Protein AF-A0A924NG19-F1 (afdb_monomer_lite)

Radius of gyration: 14.8 Å; chains: 1; bounding box: 31×20×41 Å

Secondary structure (DSSP, 8-state):
--HHHHHHHHHHHHHHHHHHHHHHHHHHHHHH--SHHHHHHHHHHHHHHTTT--HHHHHHHHHHHHHHHH-

Foldseek 3Di:
DDPVVVVVVVVVVVVVVLVVVLVVVLVVCCVVVVDLVSLQVQLVVLCVQLPPDDPVSVVSSNSNSVVSNVD

pLDDT: mean 94.43, std 4.15, range [75.94, 97.69]

Sequence (71 aa):
MSDQERMIALEREVIDTRNASVELIVGWLVHNQATPAARRVAAEWFEGAAVGAEIATARLARLVGAALRAA

Structure (mmCIF, N/CA/C/O backbone):
data_AF-A0A924NG19-F1
#
_entry.id   AF-A0A924NG19-F1
#
loop_
_atom_site.group_PDB
_atom_site.id
_atom_site.type_symbol
_atom_site.label_atom_id
_atom_site.label_alt_id
_atom_site.label_comp_id
_atom_site.label_asym_id
_atom_site.label_entity_id
_atom_site.label_seq_id
_atom_site.pdbx_PDB_ins_code
_atom_site.Cartn_x
_atom_site.Cartn_y
_atom_site.Cartn_z
_atom_site.occupancy
_atom_site.B_iso_or_equiv
_atom_site.auth_seq_id
_atom_site.auth_comp_id
_atom_site.auth_asym_id
_atom_site.auth_atom_id
_atom_site.pdbx_PDB_model_num
ATOM 1 N N . MET A 1 1 ? -13.161 -5.456 29.024 1.00 75.94 1 MET A N 1
ATOM 2 C CA . MET A 1 1 ? -12.657 -4.437 28.091 1.00 75.94 1 MET A CA 1
ATOM 3 C C . MET A 1 1 ? -13.730 -3.372 27.971 1.00 75.94 1 MET A C 1
ATOM 5 O O . MET A 1 1 ? -14.877 -3.736 27.734 1.00 75.94 1 MET A O 1
ATOM 9 N N . SER A 1 2 ? -13.397 -2.116 28.240 1.00 96.19 2 SER A N 1
ATOM 10 C CA . SER A 1 2 ? -14.312 -0.983 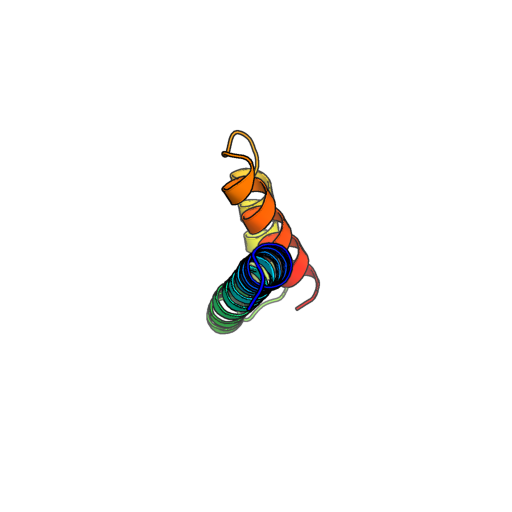28.086 1.00 96.19 2 SER A CA 1
ATOM 11 C C . SER A 1 2 ? -14.536 -0.652 26.608 1.00 96.19 2 SER A C 1
ATOM 13 O O . SER A 1 2 ? -13.750 -1.055 25.745 1.00 96.19 2 SER A O 1
ATOM 15 N 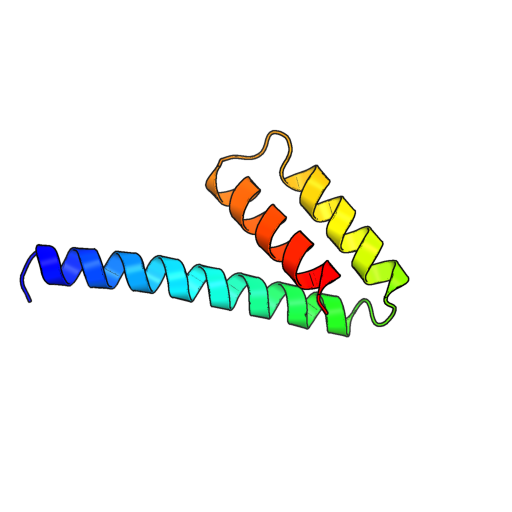N . ASP A 1 3 ? -15.583 0.115 26.307 1.00 96.62 3 ASP A N 1
ATOM 16 C CA . ASP A 1 3 ? -15.845 0.587 24.941 1.00 96.62 3 ASP A CA 1
ATOM 17 C C . ASP A 1 3 ? -14.688 1.438 24.399 1.00 96.62 3 ASP A C 1
ATOM 19 O O . ASP A 1 3 ? -14.328 1.331 23.227 1.00 96.62 3 ASP A O 1
ATOM 23 N N . GLN A 1 4 ? -14.038 2.217 25.269 1.00 96.25 4 GLN A N 1
ATOM 24 C CA . GLN A 1 4 ? -12.855 2.998 24.915 1.00 96.25 4 GLN A CA 1
ATOM 25 C C . GLN A 1 4 ? -11.662 2.096 24.564 1.00 96.25 4 GLN A C 1
ATOM 27 O O . GLN A 1 4 ? -11.002 2.318 23.552 1.00 96.25 4 GLN A O 1
ATOM 32 N N . GLU A 1 5 ? -11.400 1.055 25.359 1.00 96.88 5 GLU A N 1
ATOM 33 C CA . GLU A 1 5 ? -10.340 0.081 25.066 1.00 96.88 5 GLU A CA 1
ATOM 34 C C . GLU A 1 5 ? -10.612 -0.670 23.755 1.00 96.88 5 GLU A C 1
ATOM 36 O O . GLU A 1 5 ? -9.694 -0.892 22.966 1.00 96.88 5 GLU A O 1
ATOM 41 N N . ARG A 1 6 ? -11.880 -1.006 23.485 1.00 96.56 6 ARG A N 1
ATOM 42 C CA . ARG A 1 6 ? -12.299 -1.640 22.231 1.00 96.56 6 ARG A CA 1
ATOM 43 C C . ARG A 1 6 ? -12.082 -0.727 21.025 1.00 96.56 6 ARG A C 1
ATOM 45 O O . ARG A 1 6 ? -11.593 -1.192 20.001 1.00 96.56 6 ARG A O 1
ATOM 52 N N . MET A 1 7 ? -12.433 0.552 21.140 1.00 96.44 7 MET A N 1
ATOM 53 C CA . MET A 1 7 ? -12.239 1.537 20.074 1.00 96.44 7 MET A CA 1
ATOM 54 C C . MET A 1 7 ? -10.752 1.714 19.744 1.00 96.44 7 MET A C 1
ATOM 56 O O . MET A 1 7 ? -10.376 1.633 18.579 1.00 96.44 7 MET A O 1
ATOM 60 N N . ILE A 1 8 ? -9.897 1.837 20.765 1.00 97.12 8 ILE A N 1
ATOM 61 C CA . ILE A 1 8 ? -8.438 1.925 20.587 1.00 97.12 8 ILE A CA 1
ATOM 62 C C . ILE A 1 8 ? -7.884 0.663 19.911 1.00 97.12 8 ILE A C 1
ATOM 64 O O . ILE A 1 8 ? -7.013 0.757 19.045 1.00 97.12 8 ILE A O 1
ATOM 68 N N . ALA A 1 9 ? -8.370 -0.523 20.290 1.00 97.12 9 ALA A N 1
ATOM 69 C CA . ALA A 1 9 ? -7.947 -1.776 19.668 1.00 97.12 9 ALA A CA 1
ATOM 70 C C . ALA A 1 9 ? -8.298 -1.819 18.171 1.00 97.12 9 ALA A C 1
ATOM 72 O O . ALA A 1 9 ? -7.444 -2.163 17.358 1.00 97.12 9 ALA A O 1
ATOM 73 N N . LEU A 1 10 ? -9.511 -1.395 17.804 1.00 97.31 10 LEU A N 1
ATOM 74 C CA . LEU A 1 10 ? -9.948 -1.330 16.406 1.00 97.31 10 LEU A CA 1
ATOM 75 C C . LEU A 1 10 ? -9.139 -0.311 15.591 1.00 97.31 10 LEU A C 1
ATOM 77 O O . LEU A 1 10 ? -8.763 -0.587 14.454 1.00 97.31 10 LEU A O 1
ATOM 81 N N . GLU A 1 11 ? -8.831 0.857 16.158 1.00 96.75 11 GLU A N 1
ATOM 82 C CA . GLU A 1 11 ? -7.985 1.853 15.487 1.00 96.75 11 GLU A CA 1
ATOM 83 C C . GLU A 1 11 ? -6.579 1.313 15.204 1.00 96.75 11 GLU A C 1
ATOM 85 O O . GLU A 1 11 ? -6.051 1.511 14.106 1.00 96.75 11 GLU A O 1
ATOM 90 N N . ARG A 1 12 ? -5.990 0.592 16.168 1.00 97.31 12 ARG A N 1
ATOM 91 C CA . ARG A 1 12 ? -4.696 -0.083 15.993 1.00 97.31 12 ARG A CA 1
ATOM 92 C C . ARG A 1 12 ? -4.765 -1.147 14.908 1.00 97.31 12 ARG A C 1
ATOM 94 O O . ARG A 1 12 ? -3.944 -1.119 14.002 1.00 97.31 12 ARG A O 1
ATOM 101 N N . GLU A 1 13 ? -5.784 -2.000 14.932 1.00 97.19 13 GLU A N 1
ATOM 102 C CA . GLU A 1 13 ? -5.975 -3.048 13.925 1.00 97.19 13 GLU A CA 1
ATOM 103 C C . GLU A 1 13 ? -6.079 -2.471 12.503 1.00 97.19 13 GLU A C 1
ATOM 105 O O . GLU A 1 13 ? -5.478 -2.997 11.564 1.00 97.19 13 GLU A O 1
ATOM 110 N N . VAL A 1 14 ? -6.772 -1.340 12.328 1.00 94.75 14 VAL A N 1
ATOM 111 C CA . VAL A 1 14 ? -6.860 -0.640 11.035 1.00 94.75 14 VAL A CA 1
ATOM 112 C C . VAL A 1 14 ? -5.502 -0.090 10.585 1.00 94.75 14 VAL A C 1
ATOM 114 O O . VAL A 1 14 ? -5.202 -0.085 9.386 1.00 94.75 14 VAL A O 1
ATOM 117 N N . ILE A 1 15 ? -4.680 0.407 11.512 1.00 94.56 15 ILE A N 1
ATOM 118 C CA . ILE A 1 15 ? -3.322 0.880 11.209 1.00 94.56 15 ILE A CA 1
ATOM 119 C C . ILE A 1 15 ? -2.427 -0.301 10.825 1.00 94.56 15 ILE A C 1
ATOM 121 O O . ILE A 1 15 ? -1.775 -0.249 9.782 1.00 94.56 15 ILE A O 1
ATOM 125 N N . ASP A 1 16 ? -2.450 -1.373 11.609 1.00 97.00 16 ASP A N 1
ATOM 126 C CA . ASP A 1 16 ? -1.628 -2.563 11.392 1.00 97.00 16 ASP A CA 1
ATOM 127 C C . ASP A 1 16 ? -1.982 -3.239 10.065 1.00 97.00 16 ASP A C 1
ATOM 129 O O . ASP A 1 16 ? -1.101 -3.528 9.256 1.00 97.00 16 ASP A O 1
ATOM 133 N N . THR A 1 17 ? -3.277 -3.377 9.769 1.00 96.19 17 THR A N 1
ATOM 134 C CA . THR A 1 17 ? -3.765 -3.917 8.492 1.00 96.19 17 THR A CA 1
ATOM 135 C C . THR A 1 17 ? -3.291 -3.077 7.308 1.00 96.19 17 THR A C 1
ATOM 137 O O . THR A 1 17 ? -2.893 -3.613 6.271 1.00 96.19 17 THR A O 1
ATOM 140 N N . ARG A 1 18 ? -3.297 -1.745 7.444 1.00 95.38 18 ARG A N 1
ATOM 141 C CA . ARG A 1 18 ? -2.813 -0.837 6.396 1.00 95.38 18 ARG A CA 1
ATOM 142 C C . ARG A 1 18 ? -1.314 -0.997 6.172 1.00 95.38 18 ARG A C 1
ATOM 144 O O . ARG A 1 18 ? -0.894 -1.066 5.020 1.00 95.38 18 ARG A O 1
ATOM 151 N N . ASN A 1 19 ? -0.530 -1.076 7.245 1.00 95.31 19 ASN A N 1
ATOM 152 C CA . ASN A 1 19 ? 0.916 -1.269 7.165 1.00 95.31 19 ASN A CA 1
ATOM 153 C C . ASN A 1 19 ? 1.253 -2.612 6.505 1.00 95.31 19 ASN A C 1
ATOM 155 O O . ASN A 1 19 ? 2.006 -2.632 5.534 1.00 95.31 19 ASN A O 1
ATOM 159 N N . ALA A 1 20 ? 0.613 -3.699 6.946 1.00 97.50 20 ALA A N 1
ATOM 160 C CA . ALA A 1 20 ? 0.774 -5.026 6.356 1.00 97.50 20 ALA A CA 1
ATOM 161 C C . ALA A 1 20 ? 0.382 -5.051 4.870 1.00 97.50 20 ALA A C 1
ATOM 163 O O . ALA A 1 20 ? 1.069 -5.652 4.049 1.00 97.50 20 ALA A O 1
ATOM 164 N N . SER A 1 21 ? -0.692 -4.348 4.493 1.00 96.75 21 SER A N 1
ATOM 165 C CA . SER A 1 21 ? -1.109 -4.237 3.090 1.00 96.75 21 SER A CA 1
ATOM 166 C C . SER A 1 21 ? -0.045 -3.548 2.235 1.00 96.75 21 SER A C 1
ATOM 168 O O . SER A 1 21 ? 0.276 -4.030 1.151 1.00 96.75 21 SER A O 1
ATOM 170 N N . VAL A 1 22 ? 0.525 -2.437 2.714 1.00 97.06 22 VAL A N 1
ATOM 171 C CA . VAL A 1 22 ? 1.602 -1.734 2.001 1.00 97.06 22 VAL A CA 1
ATOM 172 C C . VAL A 1 22 ? 2.831 -2.631 1.875 1.00 97.06 22 VAL A C 1
ATOM 174 O O . VAL A 1 22 ? 3.368 -2.750 0.779 1.00 97.06 22 VAL A O 1
ATOM 177 N N . GLU A 1 23 ? 3.244 -3.295 2.954 1.00 96.69 23 GLU A N 1
ATOM 178 C CA . GLU A 1 23 ? 4.395 -4.202 2.950 1.00 96.69 23 GLU A CA 1
ATOM 179 C C . GLU A 1 23 ? 4.224 -5.345 1.942 1.00 96.69 23 GLU A C 1
ATOM 181 O O . GLU A 1 23 ? 5.118 -5.585 1.131 1.00 96.69 23 GLU A O 1
ATOM 186 N N . LEU A 1 24 ? 3.056 -5.996 1.919 1.00 97.19 24 LEU A N 1
ATOM 187 C CA . LEU A 1 24 ? 2.760 -7.074 0.973 1.00 97.19 24 LEU A CA 1
ATOM 188 C C . LEU A 1 24 ? 2.780 -6.591 -0.480 1.00 97.19 24 LEU A C 1
ATOM 190 O O . LEU A 1 24 ? 3.395 -7.231 -1.337 1.00 97.19 24 LEU A O 1
ATOM 194 N N . ILE A 1 25 ? 2.133 -5.457 -0.768 1.00 95.25 25 ILE A N 1
ATOM 195 C CA . ILE A 1 25 ? 2.078 -4.898 -2.125 1.00 95.25 25 ILE A CA 1
ATOM 196 C C . ILE A 1 25 ? 3.480 -4.494 -2.589 1.00 95.25 25 ILE A C 1
ATOM 198 O O . ILE A 1 25 ? 3.883 -4.831 -3.703 1.00 95.25 25 ILE A O 1
ATOM 202 N N . VAL A 1 26 ? 4.241 -3.800 -1.740 1.00 94.44 26 VAL A N 1
ATOM 203 C CA . VAL A 1 26 ? 5.603 -3.358 -2.057 1.00 94.44 26 VAL A CA 1
ATOM 204 C C . VAL A 1 26 ? 6.529 -4.553 -2.222 1.00 94.44 26 VAL A C 1
ATOM 206 O O . VAL A 1 26 ? 7.260 -4.596 -3.204 1.00 94.44 26 VAL A O 1
ATOM 209 N N . GLY A 1 27 ? 6.474 -5.547 -1.333 1.00 93.81 27 GLY A N 1
ATOM 210 C CA . GLY A 1 27 ? 7.281 -6.762 -1.434 1.00 93.81 27 GLY A CA 1
ATOM 211 C C . GLY A 1 27 ? 7.023 -7.514 -2.739 1.00 93.81 27 GLY A C 1
ATOM 212 O O . GLY A 1 27 ? 7.965 -7.876 -3.448 1.00 93.81 27 GLY A O 1
ATOM 213 N N . TRP A 1 28 ? 5.751 -7.669 -3.117 1.00 93.94 28 TRP A N 1
ATOM 214 C CA . TRP A 1 28 ? 5.380 -8.279 -4.392 1.00 93.94 28 TRP A CA 1
ATOM 215 C C . TRP A 1 28 ? 5.876 -7.460 -5.592 1.00 93.94 28 TRP A C 1
ATOM 217 O O . TRP A 1 28 ? 6.447 -8.019 -6.532 1.00 93.94 28 TRP A O 1
ATOM 227 N N . LEU A 1 29 ? 5.722 -6.134 -5.566 1.00 93.12 29 LEU A N 1
ATOM 228 C CA . LEU A 1 29 ? 6.178 -5.262 -6.650 1.00 93.12 29 LEU A CA 1
ATOM 229 C C . LEU A 1 29 ? 7.696 -5.208 -6.760 1.00 93.12 29 LEU A C 1
ATOM 231 O O . LEU A 1 29 ? 8.206 -5.269 -7.866 1.00 93.12 29 LEU A O 1
ATOM 235 N N . VAL A 1 30 ? 8.429 -5.140 -5.654 1.00 89.94 30 VAL A N 1
ATOM 236 C CA . VAL A 1 30 ? 9.898 -5.150 -5.635 1.00 89.94 30 VAL A CA 1
ATOM 237 C C . VAL A 1 30 ? 10.441 -6.462 -6.196 1.00 89.94 30 VAL A C 1
ATOM 239 O O . VAL A 1 30 ? 11.425 -6.443 -6.938 1.00 89.94 30 VAL A O 1
ATOM 242 N N . HIS A 1 31 ? 9.779 -7.583 -5.895 1.00 91.62 31 HIS A N 1
ATOM 243 C CA . HIS A 1 31 ? 10.120 -8.889 -6.452 1.00 91.62 31 HIS A CA 1
ATOM 244 C C . HIS A 1 31 ? 9.913 -8.945 -7.977 1.00 91.62 31 HIS A C 1
ATOM 246 O O . HIS A 1 31 ? 10.785 -9.426 -8.695 1.00 91.62 31 HIS A O 1
ATOM 252 N N . ASN A 1 32 ? 8.791 -8.420 -8.485 1.00 88.31 32 ASN A N 1
ATOM 253 C CA . ASN A 1 32 ? 8.456 -8.459 -9.918 1.00 88.31 32 ASN A CA 1
ATOM 254 C C . ASN A 1 32 ? 9.099 -7.321 -10.737 1.00 88.31 32 ASN A C 1
ATOM 256 O O . ASN A 1 32 ? 9.349 -7.464 -11.931 1.00 88.31 32 ASN A O 1
ATOM 260 N N . GLN A 1 33 ? 9.377 -6.183 -10.106 1.00 83.69 33 GLN A N 1
ATOM 261 C CA . GLN A 1 33 ? 9.975 -4.985 -10.688 1.00 83.69 33 GLN A CA 1
ATOM 262 C C . GLN A 1 33 ? 11.342 -4.735 -10.052 1.00 83.69 33 GLN A C 1
ATOM 264 O O . GLN A 1 33 ? 11.552 -3.830 -9.239 1.00 83.69 33 GLN A O 1
ATOM 269 N N . ALA A 1 34 ? 12.301 -5.569 -10.451 1.00 77.06 34 ALA A N 1
ATOM 270 C CA . ALA A 1 34 ? 13.632 -5.598 -9.856 1.00 77.06 34 ALA A CA 1
ATOM 271 C C . ALA A 1 34 ? 14.445 -4.308 -10.069 1.00 77.06 34 ALA A C 1
ATOM 273 O O . ALA A 1 34 ? 15.411 -4.076 -9.344 1.00 77.06 34 ALA A O 1
ATOM 274 N N . THR A 1 35 ? 14.082 -3.460 -11.041 1.00 90.19 35 THR A N 1
ATOM 275 C CA . THR A 1 35 ? 14.855 -2.251 -11.351 1.00 90.19 35 THR A CA 1
ATOM 276 C C . THR A 1 35 ? 14.283 -1.002 -10.671 1.00 90.19 35 THR A C 1
ATOM 278 O O . THR A 1 35 ? 13.064 -0.810 -10.649 1.00 90.19 35 THR A O 1
ATOM 281 N N . PRO A 1 36 ? 15.142 -0.072 -10.211 1.00 89.12 36 PRO A N 1
ATOM 282 C CA . PRO A 1 36 ? 14.694 1.216 -9.673 1.00 89.12 36 PRO A CA 1
ATOM 283 C C . PRO A 1 36 ? 13.875 2.055 -10.666 1.00 89.12 36 PRO A C 1
ATOM 285 O O . PRO A 1 36 ? 13.051 2.876 -10.273 1.00 89.12 36 PRO A O 1
ATOM 288 N N . ALA A 1 37 ? 14.100 1.885 -11.973 1.00 92.06 37 ALA A N 1
ATOM 289 C CA . ALA A 1 37 ? 13.317 2.566 -13.001 1.00 92.06 37 ALA A CA 1
ATOM 290 C C . ALA A 1 37 ? 11.873 2.049 -13.045 1.00 92.06 37 ALA A C 1
ATOM 292 O O . ALA A 1 37 ? 10.946 2.853 -13.035 1.00 92.06 37 ALA A O 1
ATOM 293 N N . ALA A 1 38 ? 11.682 0.726 -13.021 1.00 91.12 38 ALA A N 1
ATOM 294 C CA . ALA A 1 38 ? 10.351 0.129 -13.002 1.00 91.12 38 ALA A CA 1
ATOM 295 C C . ALA A 1 38 ? 9.577 0.539 -11.737 1.00 91.12 38 ALA A C 1
ATOM 297 O O . ALA A 1 38 ? 8.457 1.033 -11.842 1.00 91.12 38 ALA A O 1
ATOM 298 N N . ARG A 1 39 ? 10.219 0.486 -10.560 1.00 92.62 39 ARG A N 1
ATOM 299 C CA . ARG A 1 39 ? 9.596 0.906 -9.290 1.00 92.62 39 ARG A CA 1
ATOM 300 C C . ARG A 1 39 ? 9.136 2.363 -9.295 1.00 92.62 39 ARG A C 1
ATOM 302 O O . ARG A 1 39 ? 8.072 2.659 -8.759 1.00 92.62 39 ARG A O 1
ATOM 309 N N . ARG A 1 40 ? 9.891 3.268 -9.931 1.00 93.56 40 ARG A N 1
ATOM 310 C CA . ARG A 1 40 ? 9.470 4.670 -10.112 1.00 93.56 40 ARG A CA 1
ATOM 311 C C . ARG A 1 40 ? 8.218 4.788 -10.978 1.00 93.56 40 ARG A C 1
ATOM 313 O O . ARG A 1 40 ? 7.296 5.493 -10.587 1.00 93.56 40 ARG A O 1
ATOM 320 N N . VAL A 1 41 ? 8.149 4.049 -12.085 1.00 95.12 41 VAL A N 1
ATOM 321 C CA . VAL A 1 41 ? 6.947 4.013 -12.935 1.00 95.12 41 VAL A CA 1
ATOM 322 C C . VAL A 1 41 ? 5.752 3.455 -12.159 1.00 95.12 41 VAL A C 1
ATOM 324 O O . VAL A 1 41 ? 4.671 4.034 -12.202 1.00 95.12 41 VAL A O 1
ATOM 327 N N . ALA A 1 42 ? 5.935 2.377 -11.392 1.00 94.62 42 ALA A N 1
ATOM 328 C CA . ALA A 1 42 ? 4.876 1.851 -10.533 1.00 94.62 42 ALA A CA 1
ATOM 329 C C . ALA A 1 42 ? 4.423 2.879 -9.482 1.00 94.62 42 ALA A C 1
ATOM 331 O O . ALA A 1 42 ? 3.225 3.040 -9.262 1.00 94.62 42 ALA A O 1
ATOM 332 N N . ALA A 1 43 ? 5.352 3.617 -8.870 1.00 95.81 43 ALA A N 1
ATOM 333 C CA . ALA A 1 43 ? 5.011 4.676 -7.926 1.00 95.81 43 ALA A CA 1
ATOM 334 C C . ALA A 1 43 ? 4.163 5.787 -8.569 1.00 95.81 43 ALA A C 1
ATOM 336 O O . ALA A 1 43 ? 3.168 6.206 -7.982 1.00 95.81 43 ALA A O 1
ATOM 337 N N . GLU A 1 44 ? 4.511 6.228 -9.780 1.00 96.31 44 GLU A N 1
ATOM 338 C CA . GLU A 1 44 ? 3.728 7.211 -10.544 1.00 96.31 44 GLU A CA 1
ATOM 339 C C . GLU A 1 44 ? 2.328 6.688 -10.890 1.00 96.31 44 GLU A C 1
ATOM 341 O O . GLU A 1 44 ? 1.345 7.422 -10.780 1.00 96.31 44 GLU A O 1
ATOM 346 N N . TRP A 1 45 ? 2.213 5.403 -11.236 1.00 96.25 45 TRP A N 1
ATOM 347 C CA . TRP A 1 45 ? 0.920 4.752 -11.455 1.00 96.25 45 TRP A CA 1
ATOM 348 C C . TRP A 1 45 ? 0.032 4.795 -10.212 1.00 96.25 45 TRP A C 1
ATOM 350 O O . TRP A 1 45 ? -1.156 5.096 -10.323 1.00 96.25 45 TRP A O 1
ATOM 360 N N . PHE A 1 46 ? 0.589 4.540 -9.026 1.00 96.81 46 PHE A N 1
ATOM 361 C CA . PHE A 1 46 ? -0.166 4.630 -7.775 1.00 96.81 46 PHE A CA 1
ATOM 362 C C . PHE A 1 46 ? -0.602 6.062 -7.443 1.00 96.81 46 PHE A C 1
ATOM 364 O O . PHE A 1 46 ? -1.718 6.258 -6.963 1.00 96.81 46 PHE A O 1
ATOM 371 N N . GLU A 1 47 ? 0.223 7.070 -7.732 1.00 95.38 47 GLU A N 1
ATOM 372 C CA . GLU A 1 47 ? -0.187 8.475 -7.594 1.00 95.38 47 GL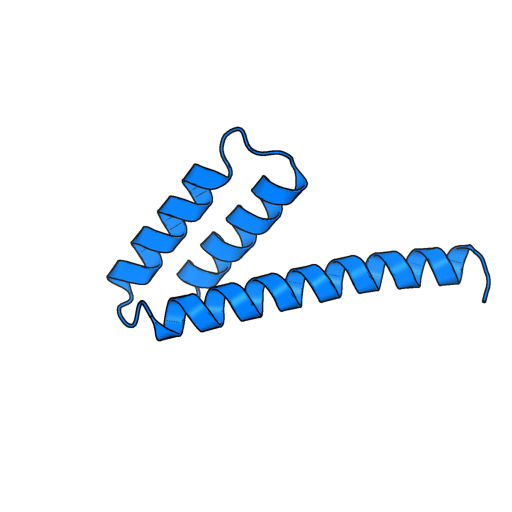U A CA 1
ATOM 373 C C . GLU A 1 47 ? -1.346 8.814 -8.541 1.00 95.38 47 GLU A C 1
ATOM 375 O O . GLU A 1 47 ? -2.325 9.434 -8.123 1.00 95.38 47 GLU A O 1
ATOM 380 N N . GLY A 1 48 ? -1.286 8.341 -9.790 1.00 96.75 48 GLY A N 1
ATOM 381 C CA . GLY A 1 48 ? -2.379 8.476 -10.752 1.00 96.75 48 GLY A CA 1
ATOM 382 C C . GLY A 1 48 ? -3.660 7.773 -10.293 1.00 96.75 48 GLY A C 1
ATOM 383 O O . GLY A 1 48 ? -4.736 8.361 -10.349 1.00 96.75 48 GLY A O 1
ATOM 384 N N . ALA A 1 49 ? -3.549 6.554 -9.758 1.00 95.00 49 ALA A N 1
ATOM 385 C CA . ALA A 1 49 ? -4.679 5.791 -9.224 1.00 95.00 49 ALA A CA 1
ATOM 386 C C . ALA A 1 49 ? -5.331 6.447 -7.994 1.00 95.00 49 ALA A C 1
ATOM 388 O O . ALA A 1 49 ? -6.490 6.172 -7.691 1.00 95.00 49 ALA A O 1
ATOM 389 N N . ALA A 1 50 ? -4.614 7.320 -7.281 1.00 97.19 50 ALA A N 1
ATOM 390 C CA . ALA A 1 50 ? -5.176 8.084 -6.173 1.00 97.19 50 ALA A CA 1
ATOM 391 C C . ALA A 1 50 ? -6.065 9.252 -6.636 1.00 97.19 50 ALA A C 1
ATOM 393 O O . ALA A 1 50 ? -6.833 9.792 -5.834 1.00 97.19 50 ALA A O 1
ATOM 394 N N . VAL A 1 51 ? -5.963 9.673 -7.899 1.00 97.38 51 VAL A N 1
ATOM 395 C CA . VAL A 1 51 ? -6.764 10.767 -8.455 1.00 97.38 51 VAL A CA 1
ATOM 396 C C . VAL A 1 51 ? -8.179 10.268 -8.740 1.00 97.38 51 VAL A C 1
ATOM 398 O O . VAL A 1 51 ? -8.378 9.320 -9.489 1.00 97.38 51 VAL A O 1
ATOM 401 N N . GLY A 1 52 ? -9.180 10.910 -8.135 1.00 94.38 52 GLY A N 1
ATOM 402 C CA . GLY A 1 52 ? -10.592 10.545 -8.313 1.00 94.38 52 GLY A CA 1
ATOM 403 C C . GLY A 1 52 ? -11.032 9.280 -7.568 1.00 94.38 52 GLY A C 1
ATOM 404 O O . GLY A 1 52 ? -12.203 8.920 -7.639 1.00 94.38 52 GLY A O 1
ATOM 405 N N . ALA A 1 53 ? -10.129 8.625 -6.835 1.00 97.06 53 ALA A N 1
ATOM 406 C CA . ALA A 1 53 ? -10.464 7.485 -5.994 1.00 97.06 53 ALA A CA 1
ATOM 407 C C . ALA A 1 53 ? -11.066 7.915 -4.646 1.00 97.06 53 A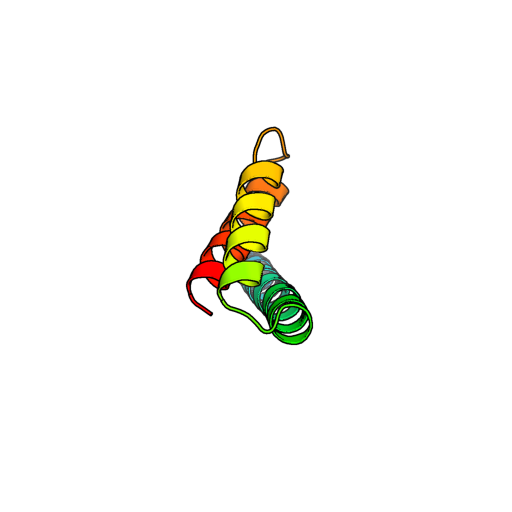LA A C 1
ATOM 409 O O . ALA A 1 53 ? -10.765 8.986 -4.114 1.00 97.06 53 ALA A O 1
ATOM 410 N N . GLU A 1 54 ? -11.861 7.020 -4.056 1.00 97.69 54 GLU A N 1
ATOM 411 C CA . GLU A 1 54 ? -12.359 7.146 -2.684 1.00 97.69 54 GLU A CA 1
ATOM 412 C C . GLU A 1 54 ? -11.218 7.353 -1.677 1.00 97.69 54 GLU A C 1
ATOM 414 O O . GLU A 1 54 ? -10.105 6.853 -1.858 1.00 97.69 54 GLU A O 1
ATOM 419 N N . ILE A 1 55 ? -11.495 8.055 -0.572 1.00 95.75 55 ILE A N 1
ATOM 420 C CA . ILE A 1 55 ? -10.467 8.529 0.376 1.00 95.75 55 ILE A CA 1
ATOM 421 C C . ILE A 1 55 ? -9.551 7.399 0.868 1.00 95.75 55 ILE A C 1
ATOM 423 O O . ILE A 1 55 ? -8.334 7.584 0.954 1.00 95.75 55 ILE A O 1
ATOM 427 N N . ALA A 1 56 ? -10.115 6.236 1.206 1.00 93.56 56 ALA A N 1
ATOM 428 C CA . ALA A 1 56 ? -9.340 5.092 1.683 1.00 93.56 56 ALA A CA 1
ATOM 429 C C . ALA A 1 56 ? -8.390 4.561 0.598 1.00 93.56 56 ALA A C 1
ATOM 431 O O . ALA A 1 56 ? -7.196 4.390 0.854 1.00 93.56 56 ALA A O 1
ATOM 432 N N . THR A 1 57 ? -8.899 4.392 -0.624 1.00 96.06 57 THR A N 1
ATOM 433 C CA . THR A 1 57 ? -8.129 3.948 -1.791 1.00 96.06 57 THR A CA 1
ATOM 434 C C . THR A 1 57 ? -7.032 4.945 -2.138 1.00 96.06 57 THR A C 1
ATOM 436 O O . THR A 1 57 ? -5.876 4.558 -2.276 1.00 96.06 57 THR A O 1
ATOM 439 N N . ALA A 1 58 ? -7.354 6.240 -2.190 1.00 97.25 58 ALA A N 1
ATOM 440 C CA . ALA A 1 58 ? -6.388 7.291 -2.485 1.00 97.25 58 ALA A CA 1
ATOM 441 C C . ALA A 1 58 ? -5.262 7.356 -1.440 1.00 97.25 58 ALA A C 1
ATOM 443 O O . ALA A 1 58 ? -4.101 7.573 -1.784 1.00 97.25 58 ALA A O 1
ATOM 444 N N . ARG A 1 59 ? -5.578 7.151 -0.155 1.00 95.75 59 ARG A N 1
ATOM 445 C CA . ARG A 1 59 ? -4.569 7.089 0.915 1.00 95.75 59 ARG A CA 1
ATOM 446 C C . ARG A 1 59 ? -3.670 5.866 0.775 1.00 95.75 59 ARG A C 1
ATOM 448 O O . ARG A 1 59 ? -2.455 6.017 0.859 1.00 95.75 59 ARG A O 1
ATOM 455 N N . LEU A 1 60 ? -4.244 4.683 0.556 1.00 96.44 60 LEU A N 1
ATOM 456 C CA . LEU A 1 60 ? -3.462 3.459 0.388 1.00 96.44 60 LEU A CA 1
ATOM 457 C C . LEU A 1 60 ? -2.562 3.541 -0.850 1.00 96.44 60 LEU A C 1
ATOM 459 O O . LEU A 1 60 ? -1.375 3.250 -0.751 1.00 96.44 60 LEU A O 1
ATOM 463 N N . ALA A 1 61 ? -3.095 4.011 -1.980 1.00 97.31 61 ALA A N 1
ATOM 464 C CA . ALA A 1 61 ? -2.337 4.179 -3.214 1.00 97.31 61 ALA A CA 1
ATOM 465 C C . ALA A 1 61 ? -1.130 5.112 -3.014 1.00 97.31 61 ALA A C 1
ATOM 467 O O . ALA A 1 61 ? -0.004 4.735 -3.330 1.00 97.31 6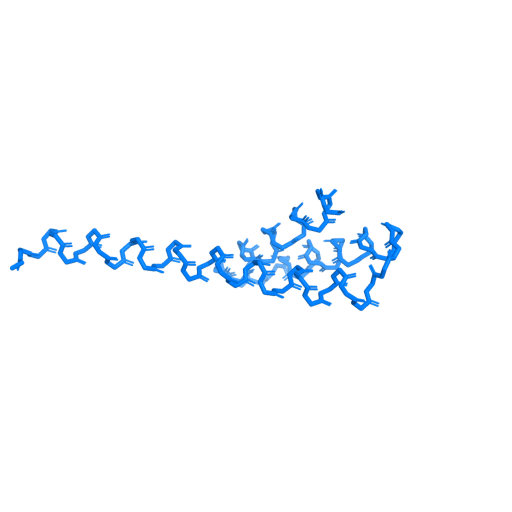1 ALA A O 1
ATOM 468 N N . ARG A 1 62 ? -1.322 6.272 -2.371 1.00 97.12 62 ARG A N 1
ATOM 469 C CA . ARG A 1 62 ? -0.214 7.185 -2.034 1.00 97.12 62 ARG A CA 1
ATOM 470 C C . ARG A 1 62 ? 0.826 6.549 -1.114 1.00 97.12 62 ARG A C 1
ATOM 472 O O . ARG A 1 62 ? 2.017 6.761 -1.317 1.00 97.12 62 ARG A O 1
ATOM 479 N N . LEU A 1 63 ? 0.402 5.766 -0.118 1.00 96.69 63 LEU A N 1
ATOM 480 C CA . LEU A 1 63 ? 1.330 5.063 0.774 1.00 96.69 63 LEU A CA 1
ATOM 481 C C . LEU A 1 63 ? 2.179 4.041 0.014 1.00 96.69 63 LEU A C 1
ATOM 483 O O . LEU A 1 63 ? 3.392 4.012 0.202 1.00 96.69 63 LEU A O 1
ATOM 487 N N . VAL A 1 64 ? 1.572 3.258 -0.882 1.00 97.06 64 VAL A N 1
ATOM 488 C CA . VAL A 1 64 ? 2.312 2.312 -1.729 1.00 97.06 64 VAL A CA 1
ATOM 489 C C . VAL A 1 64 ? 3.277 3.055 -2.656 1.00 97.06 64 VAL A C 1
ATOM 491 O O . VAL A 1 64 ? 4.455 2.710 -2.710 1.00 97.06 64 VAL A O 1
ATOM 494 N N . GLY A 1 65 ? 2.827 4.115 -3.335 1.00 96.31 65 GLY A N 1
ATOM 495 C CA . GLY A 1 65 ? 3.686 4.920 -4.210 1.00 96.31 65 GLY A CA 1
ATOM 496 C C . GLY A 1 65 ? 4.843 5.600 -3.466 1.00 96.31 65 GLY A C 1
ATOM 497 O O . GLY A 1 65 ? 5.954 5.708 -3.986 1.00 96.31 65 GLY A O 1
ATOM 498 N N . ALA A 1 66 ? 4.627 6.043 -2.227 1.00 95.94 66 ALA A N 1
ATOM 499 C CA . ALA A 1 66 ? 5.692 6.545 -1.362 1.00 95.94 66 ALA A CA 1
ATOM 500 C C . ALA A 1 66 ? 6.685 5.437 -0.976 1.00 95.94 66 ALA A C 1
ATOM 502 O O . ALA A 1 66 ? 7.891 5.631 -1.116 1.00 95.94 66 ALA A O 1
ATOM 503 N N . ALA A 1 67 ? 6.195 4.269 -0.558 1.00 95.19 67 ALA A N 1
ATOM 504 C CA . ALA A 1 67 ? 7.041 3.150 -0.158 1.00 95.19 67 ALA A CA 1
ATOM 505 C C . ALA A 1 67 ? 7.889 2.603 -1.322 1.00 95.19 67 ALA A C 1
ATOM 507 O O . ALA A 1 67 ? 9.075 2.350 -1.144 1.00 95.19 67 ALA A O 1
ATOM 508 N N . LEU A 1 68 ? 7.333 2.521 -2.536 1.00 94.25 68 LEU A N 1
ATOM 509 C CA . LEU A 1 68 ? 8.072 2.123 -3.744 1.00 94.25 68 LEU A CA 1
ATOM 510 C C . LEU A 1 68 ? 9.203 3.087 -4.116 1.00 94.25 68 LEU A C 1
ATOM 512 O O . LEU A 1 68 ? 10.198 2.662 -4.692 1.00 94.25 68 LEU A O 1
ATOM 516 N N . ARG A 1 69 ? 9.065 4.382 -3.804 1.00 92.06 69 ARG A N 1
ATOM 517 C CA . ARG A 1 69 ? 10.137 5.369 -4.021 1.00 92.06 69 ARG A CA 1
ATOM 518 C C . ARG A 1 69 ? 11.281 5.226 -3.019 1.00 92.06 69 ARG A C 1
ATOM 520 O O . ARG A 1 69 ? 12.382 5.681 -3.312 1.00 92.06 69 ARG A O 1
ATOM 527 N N . ALA A 1 70 ? 11.013 4.635 -1.857 1.00 90.31 70 ALA A N 1
ATOM 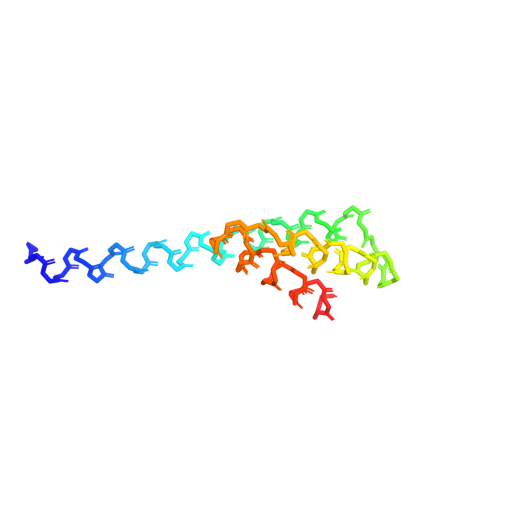528 C CA . ALA A 1 70 ? 11.994 4.425 -0.800 1.00 90.31 70 ALA A CA 1
ATOM 529 C C . ALA A 1 70 ? 12.713 3.063 -0.883 1.00 90.31 70 ALA A C 1
ATOM 531 O O . ALA A 1 70 ? 13.718 2.889 -0.197 1.00 90.31 70 ALA A O 1
ATOM 532 N N . ALA A 1 71 ? 12.204 2.118 -1.686 1.00 85.50 71 ALA A N 1
ATOM 533 C CA . ALA A 1 71 ? 12.678 0.733 -1.791 1.00 85.50 71 ALA A CA 1
ATOM 534 C C . ALA A 1 71 ? 13.604 0.483 -2.991 1.00 85.50 71 ALA A C 1
ATOM 536 O O . ALA A 1 71 ? 14.649 -0.180 -2.810 1.00 85.50 71 ALA A O 1
#